Protein AF-A0A1B9I4M5-F1 (afdb_monomer_lite)

Structure (mmCIF, N/CA/C/O backbone):
data_AF-A0A1B9I4M5-F1
#
_entry.id   AF-A0A1B9I4M5-F1
#
loop_
_atom_site.group_PDB
_atom_site.id
_atom_site.type_symbol
_atom_site.label_atom_id
_atom_site.label_alt_id
_atom_site.label_comp_id
_atom_site.label_asym_id
_atom_site.label_entity_id
_atom_site.label_seq_id
_atom_site.pdbx_PDB_ins_code
_atom_site.Cartn_x
_atom_site.Cartn_y
_atom_site.Cartn_z
_atom_site.occupancy
_atom_site.B_iso_or_equiv
_atom_site.auth_seq_id
_atom_site.auth_comp_id
_atom_site.auth_asym_id
_atom_site.auth_atom_id
_atom_site.pdbx_PDB_model_num
ATOM 1 N N . MET A 1 1 ? -10.692 -37.377 62.612 1.00 42.25 1 MET A N 1
ATOM 2 C CA . MET A 1 1 ? -9.223 -37.523 62.686 1.00 42.25 1 MET A CA 1
ATOM 3 C C . MET A 1 1 ? -8.637 -36.477 61.747 1.00 42.25 1 MET A C 1
ATOM 5 O O . MET A 1 1 ? -8.794 -36.606 60.544 1.00 42.25 1 MET A O 1
ATOM 9 N N . PHE A 1 2 ? -8.145 -35.369 62.307 1.00 40.25 2 PHE A N 1
ATOM 10 C CA . PHE A 1 2 ? -7.732 -34.147 61.600 1.00 40.25 2 PHE A CA 1
ATOM 11 C C . PHE A 1 2 ? -6.203 -34.006 61.669 1.00 40.25 2 PHE A C 1
ATOM 13 O O . PHE A 1 2 ? -5.650 -34.072 62.765 1.00 40.25 2 PHE A O 1
ATOM 20 N N . VAL A 1 3 ? -5.529 -33.782 60.536 1.00 44.91 3 VAL A N 1
ATOM 21 C CA . VAL A 1 3 ? -4.094 -33.428 60.461 1.00 44.91 3 VAL A CA 1
ATOM 22 C C . VAL A 1 3 ? -3.944 -32.377 59.350 1.00 44.91 3 VAL A C 1
ATOM 24 O O . VAL A 1 3 ? -4.157 -32.687 58.187 1.00 44.91 3 VAL A O 1
ATOM 27 N N . LYS A 1 4 ? -3.987 -31.090 59.720 1.00 45.16 4 LYS A N 1
ATOM 28 C CA . LYS A 1 4 ? -2.875 -30.127 59.920 1.00 45.16 4 LYS A CA 1
ATOM 29 C C . LYS A 1 4 ? -2.443 -29.414 58.630 1.00 45.16 4 LYS A C 1
ATOM 31 O O . LYS A 1 4 ? -1.647 -29.916 57.849 1.00 45.16 4 LYS A O 1
ATOM 36 N N . VAL A 1 5 ? -2.975 -28.200 58.490 1.00 52.25 5 VAL A N 1
ATOM 37 C CA . VAL A 1 5 ? -2.571 -27.150 57.547 1.00 52.25 5 VAL A CA 1
ATOM 38 C C . VAL A 1 5 ? -1.216 -26.589 57.986 1.00 52.25 5 VAL A C 1
ATOM 40 O O . VAL A 1 5 ? -1.053 -26.216 59.147 1.00 52.25 5 VAL A O 1
ATOM 43 N N . PHE A 1 6 ? -0.255 -26.533 57.065 1.00 50.53 6 PHE A N 1
ATOM 44 C CA . PHE A 1 6 ? 1.024 -25.853 57.260 1.00 50.53 6 PHE A CA 1
ATOM 45 C C . PHE A 1 6 ? 0.877 -24.386 56.837 1.00 50.53 6 PHE A C 1
ATOM 47 O O . PHE A 1 6 ? 0.655 -24.091 55.666 1.00 50.53 6 PHE A O 1
ATOM 54 N N . VAL A 1 7 ? 0.979 -23.477 57.806 1.00 52.53 7 VAL A N 1
ATOM 55 C CA . VAL A 1 7 ? 1.077 -22.027 57.599 1.00 52.53 7 VAL A CA 1
ATOM 56 C C . VAL A 1 7 ? 2.531 -21.644 57.851 1.00 52.53 7 VAL A C 1
ATOM 58 O O . VAL A 1 7 ? 3.016 -21.794 58.971 1.00 52.53 7 VAL A O 1
ATOM 61 N N . CYS A 1 8 ? 3.234 -21.159 56.829 1.00 45.91 8 CYS A N 1
ATOM 62 C CA . CYS A 1 8 ? 4.564 -20.575 56.996 1.00 45.91 8 CYS A CA 1
ATOM 63 C C . CYS A 1 8 ? 4.446 -19.048 57.061 1.00 45.91 8 CYS A C 1
ATOM 65 O O . CYS A 1 8 ? 4.175 -18.396 56.056 1.00 45.91 8 CYS A O 1
ATOM 67 N N . LEU A 1 9 ? 4.658 -18.498 58.262 1.00 48.78 9 LEU A N 1
ATOM 68 C CA . LEU A 1 9 ? 4.947 -17.083 58.487 1.00 48.78 9 LEU A CA 1
ATOM 69 C C . LEU A 1 9 ? 6.356 -16.770 57.967 1.00 48.78 9 LEU A C 1
ATOM 71 O O . LEU A 1 9 ? 7.326 -17.355 58.446 1.00 48.78 9 LEU A O 1
ATOM 75 N N . LEU A 1 10 ? 6.478 -15.815 57.048 1.00 55.84 10 LEU A N 1
ATOM 76 C CA . LEU A 1 10 ? 7.762 -15.206 56.703 1.00 55.84 10 LEU A CA 1
ATOM 77 C C . LEU A 1 10 ? 7.913 -13.902 57.488 1.00 55.84 10 LEU A C 1
ATOM 79 O O . LEU A 1 10 ? 7.154 -12.952 57.308 1.00 55.84 10 LEU A O 1
ATOM 83 N N . ALA A 1 11 ? 8.877 -13.909 58.406 1.00 55.59 11 ALA A N 1
ATOM 84 C CA . ALA A 1 11 ? 9.257 -12.774 59.228 1.00 55.59 11 ALA A CA 1
ATOM 85 C C . ALA A 1 11 ? 10.054 -11.752 58.403 1.00 55.59 11 ALA A C 1
ATOM 87 O O . ALA A 1 11 ? 11.003 -12.098 57.702 1.00 55.59 11 ALA A O 1
ATOM 88 N N . THR A 1 12 ? 9.675 -10.483 58.521 1.00 56.19 12 THR A N 1
ATOM 89 C CA . THR A 1 12 ? 10.400 -9.324 57.994 1.00 56.19 12 THR A CA 1
ATOM 90 C C . THR A 1 12 ? 11.655 -9.056 58.821 1.00 56.19 12 THR A C 1
ATOM 92 O O . THR A 1 12 ? 11.554 -8.852 60.032 1.00 56.19 12 THR A O 1
ATOM 95 N N . LEU A 1 13 ? 12.818 -8.969 58.176 1.00 51.97 13 LEU A N 1
ATOM 96 C CA . LEU A 1 13 ? 14.037 -8.415 58.765 1.00 51.97 13 LEU A CA 1
ATOM 97 C C . LEU A 1 13 ? 14.539 -7.279 57.873 1.00 51.97 13 LEU A C 1
ATOM 99 O O . LEU A 1 13 ? 15.043 -7.503 56.777 1.00 51.97 13 LEU A O 1
ATOM 103 N N . SER A 1 14 ? 14.363 -6.054 58.360 1.00 48.09 14 SER A N 1
ATOM 104 C CA . SER A 1 14 ? 14.961 -4.848 57.797 1.00 48.09 14 SER A CA 1
ATOM 105 C C . SER A 1 14 ? 16.393 -4.713 58.304 1.00 48.09 14 SER A C 1
ATOM 107 O O . SER A 1 14 ? 16.615 -4.716 59.514 1.00 48.09 14 SER A O 1
ATOM 109 N N . THR A 1 15 ? 17.353 -4.498 57.408 1.00 55.16 15 THR A N 1
ATOM 110 C CA . THR A 1 15 ? 18.672 -3.964 57.772 1.00 55.16 15 THR A CA 1
ATOM 111 C C . THR A 1 15 ? 19.041 -2.823 56.836 1.00 55.16 15 THR A C 1
ATOM 113 O O . THR A 1 15 ? 19.245 -3.020 55.641 1.00 55.16 15 THR A O 1
ATOM 116 N N . THR A 1 16 ? 19.120 -1.621 57.399 1.00 51.12 16 THR A N 1
ATOM 117 C CA . THR A 1 16 ? 19.735 -0.425 56.815 1.00 51.12 16 THR A CA 1
ATOM 118 C C . THR A 1 16 ? 21.248 -0.443 57.037 1.00 51.12 16 THR A C 1
ATOM 120 O O . THR A 1 16 ? 21.681 -0.640 58.170 1.00 51.12 16 THR A O 1
ATOM 123 N N . SER A 1 17 ? 22.041 -0.152 56.005 1.00 51.44 17 SER A N 1
ATOM 124 C CA . SER A 1 17 ? 23.409 0.397 56.105 1.00 51.44 17 SER A CA 1
ATOM 125 C C . SER A 1 17 ? 23.822 0.856 54.702 1.00 51.44 17 SER A C 1
ATOM 127 O O . SER A 1 17 ? 23.917 0.032 53.803 1.00 51.44 17 SER A O 1
ATOM 129 N N . LEU A 1 18 ? 23.728 2.147 54.383 1.00 39.97 18 LEU A N 1
ATOM 130 C CA . LEU A 1 18 ? 24.743 3.208 54.506 1.00 39.97 18 LEU A CA 1
ATOM 131 C C . LEU A 1 18 ? 25.973 3.034 53.592 1.00 39.97 18 LEU A C 1
ATOM 133 O O . LEU A 1 18 ? 26.665 2.023 53.610 1.00 39.97 18 LEU A O 1
ATOM 137 N N . ALA A 1 19 ? 26.175 4.079 52.791 1.00 47.34 19 ALA A N 1
ATOM 138 C CA . ALA A 1 19 ? 27.040 4.216 51.630 1.00 47.34 19 ALA A CA 1
ATOM 139 C C . ALA A 1 19 ? 28.548 4.118 51.901 1.00 47.34 19 ALA A C 1
ATOM 141 O O . ALA A 1 19 ? 29.023 4.497 52.968 1.00 47.34 19 ALA A O 1
ATOM 142 N N . THR A 1 20 ? 29.313 3.779 50.860 1.00 45.44 20 THR A N 1
ATOM 143 C CA . THR A 1 20 ? 30.571 4.466 50.516 1.00 45.44 20 THR A CA 1
ATOM 144 C C . THR A 1 20 ? 30.789 4.376 49.004 1.00 45.44 20 THR A C 1
ATOM 146 O O . THR A 1 20 ? 30.472 3.378 48.365 1.00 45.44 20 THR A O 1
ATOM 149 N N . SER A 1 21 ? 31.250 5.491 48.455 1.00 42.84 21 SER A N 1
ATOM 150 C CA . SER A 1 21 ? 31.396 5.848 47.049 1.00 42.84 21 SER A CA 1
ATOM 151 C C . SER A 1 21 ? 32.780 5.530 46.466 1.00 42.84 21 SER A C 1
ATOM 153 O O . SER A 1 21 ? 33.747 5.446 47.219 1.00 42.84 21 SER A O 1
ATOM 155 N N . ILE A 1 22 ? 32.838 5.597 45.126 1.00 42.03 22 ILE A N 1
ATOM 156 C CA . ILE A 1 22 ? 33.959 5.970 44.228 1.00 42.03 22 ILE A CA 1
ATOM 157 C C . ILE A 1 22 ? 34.460 4.834 43.317 1.00 42.03 22 ILE A C 1
ATOM 159 O O . ILE A 1 22 ? 35.250 3.983 43.705 1.00 42.03 22 ILE A O 1
ATOM 163 N N . ASP A 1 23 ? 33.931 4.889 42.090 1.00 38.12 23 ASP A N 1
ATOM 164 C CA . ASP A 1 23 ? 34.637 5.133 40.820 1.00 38.12 23 ASP A CA 1
ATOM 165 C C . ASP A 1 23 ? 35.851 4.257 40.463 1.00 38.12 23 ASP A C 1
ATOM 167 O O . ASP A 1 23 ? 36.913 4.334 41.079 1.00 38.12 23 ASP A O 1
ATOM 171 N N . THR A 1 24 ? 35.744 3.509 39.362 1.00 40.91 24 THR A N 1
ATOM 172 C CA . THR A 1 24 ? 36.340 3.811 38.036 1.00 40.91 24 THR A CA 1
ATOM 173 C C . THR A 1 24 ? 36.530 2.493 37.263 1.00 40.91 24 THR A C 1
ATOM 175 O O . THR A 1 24 ? 36.881 1.472 37.848 1.00 40.91 24 THR A O 1
ATOM 178 N N . SER A 1 25 ? 36.398 2.559 35.932 1.00 36.53 25 SER A N 1
ATOM 179 C CA . SER A 1 25 ? 36.772 1.587 34.878 1.00 36.53 25 SER A CA 1
ATOM 180 C C . SER A 1 25 ? 35.772 0.481 34.474 1.00 36.53 25 SER A C 1
ATOM 182 O O . SER A 1 25 ? 35.776 -0.632 34.985 1.00 36.53 25 SER A O 1
ATOM 184 N N . THR A 1 26 ? 34.971 0.803 33.450 1.00 46.47 26 THR A N 1
ATOM 185 C CA . THR A 1 26 ? 34.409 -0.089 32.406 1.00 46.47 26 THR A CA 1
ATOM 186 C C . THR A 1 26 ? 35.527 -0.873 31.676 1.00 46.47 26 THR A C 1
ATOM 188 O O . THR A 1 2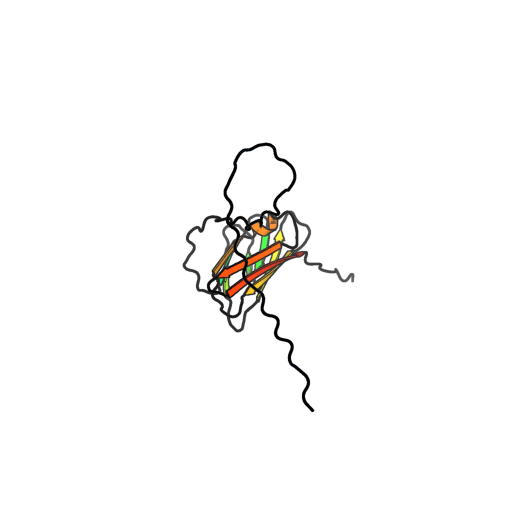6 ? 36.669 -0.405 31.729 1.00 46.47 26 THR A O 1
ATOM 191 N N . PRO A 1 27 ? 35.276 -1.996 30.948 1.00 45.53 27 PRO A N 1
ATOM 192 C CA . PRO A 1 27 ? 34.120 -2.232 30.062 1.00 45.53 27 PRO A CA 1
ATOM 193 C C . PRO A 1 27 ? 33.556 -3.679 30.065 1.00 45.53 27 PRO A C 1
ATOM 195 O O . PRO A 1 27 ? 33.979 -4.525 30.841 1.00 45.53 27 PRO A O 1
ATOM 198 N N . ASP A 1 28 ? 32.613 -3.935 29.155 1.00 36.34 28 ASP A N 1
ATOM 199 C CA . ASP A 1 28 ? 31.960 -5.215 28.823 1.00 36.34 28 ASP A CA 1
ATOM 200 C C . ASP A 1 28 ? 30.746 -5.621 29.659 1.00 36.34 28 ASP A C 1
ATOM 202 O O . ASP A 1 28 ? 30.687 -6.654 30.320 1.00 36.34 28 ASP A O 1
ATOM 206 N N . SER A 1 29 ? 29.679 -4.848 29.494 1.00 35.44 29 SER A N 1
ATOM 207 C CA . SER A 1 29 ? 28.366 -5.430 29.215 1.00 35.44 29 SER A CA 1
ATOM 208 C C . SER A 1 29 ? 27.628 -4.452 28.315 1.00 35.44 29 SER A C 1
ATOM 210 O O . SER A 1 29 ? 27.195 -3.393 28.760 1.00 35.44 29 SER A O 1
ATOM 212 N N . ILE A 1 30 ? 27.576 -4.765 27.018 1.00 41.84 30 ILE A N 1
ATOM 213 C CA . ILE A 1 30 ? 26.686 -4.071 26.092 1.00 41.84 30 ILE A CA 1
ATOM 214 C C . ILE A 1 30 ? 25.274 -4.432 26.536 1.00 41.84 30 ILE A C 1
ATOM 216 O O . ILE A 1 30 ? 24.809 -5.557 26.354 1.00 41.84 30 ILE A O 1
ATOM 220 N N . ASP A 1 31 ? 24.665 -3.456 27.195 1.00 36.00 31 ASP A N 1
ATOM 221 C CA . ASP A 1 31 ? 23.242 -3.337 27.440 1.00 36.00 31 ASP A CA 1
ATOM 222 C C . ASP A 1 31 ? 22.503 -3.682 26.146 1.00 36.00 31 ASP A C 1
ATOM 224 O O . ASP A 1 31 ? 22.790 -3.123 25.081 1.00 36.00 31 ASP A O 1
ATOM 228 N N . ILE A 1 32 ? 21.560 -4.618 26.225 1.00 42.75 32 ILE A N 1
ATOM 229 C CA . ILE A 1 32 ? 20.588 -4.838 25.159 1.00 42.75 32 ILE A CA 1
ATOM 230 C C . ILE A 1 32 ? 19.677 -3.617 25.221 1.00 42.75 32 ILE A C 1
ATOM 232 O O . ILE A 1 32 ? 18.627 -3.626 25.860 1.00 42.75 32 ILE A O 1
ATOM 236 N N . ALA A 1 33 ? 20.137 -2.531 24.606 1.00 40.16 33 ALA A N 1
ATOM 237 C CA . ALA A 1 33 ? 19.323 -1.375 24.336 1.00 40.16 33 ALA A CA 1
ATOM 238 C C . ALA A 1 33 ? 18.130 -1.884 23.532 1.00 40.16 33 ALA A C 1
ATOM 240 O O . ALA A 1 33 ? 18.273 -2.331 22.390 1.00 40.16 33 ALA A O 1
ATOM 241 N N . HIS A 1 34 ? 16.958 -1.841 24.165 1.00 39.78 34 HIS A N 1
ATOM 242 C CA . HIS A 1 34 ? 15.694 -1.729 23.468 1.00 39.78 34 HIS A CA 1
ATOM 243 C C . HIS A 1 34 ? 15.905 -0.695 22.369 1.00 39.78 34 HIS A C 1
ATOM 245 O O . HIS A 1 34 ? 16.018 0.500 22.636 1.00 39.78 34 HIS A O 1
ATOM 251 N N . THR A 1 35 ? 16.066 -1.180 21.141 1.00 35.56 35 THR A N 1
ATOM 252 C CA . THR A 1 35 ? 16.055 -0.334 19.961 1.00 35.56 35 THR A CA 1
ATOM 253 C C . THR A 1 35 ? 14.604 0.089 19.840 1.00 35.56 35 THR A C 1
ATOM 255 O O . THR A 1 35 ? 13.801 -0.582 19.195 1.00 35.56 35 THR A O 1
ATOM 258 N N . GLU A 1 36 ? 14.239 1.134 20.588 1.00 38.41 36 GLU A N 1
ATOM 259 C CA . GLU A 1 36 ? 13.102 1.966 20.248 1.00 38.41 36 GLU A CA 1
ATOM 260 C C . GLU A 1 36 ? 13.291 2.290 18.776 1.00 38.41 36 GLU A C 1
ATOM 262 O O . GLU A 1 36 ? 14.291 2.886 18.372 1.00 38.41 36 GLU A O 1
ATOM 267 N N . VAL A 1 37 ? 12.391 1.729 17.976 1.00 44.44 37 VAL A N 1
ATOM 268 C CA . VAL A 1 37 ? 12.305 1.960 16.548 1.00 44.44 37 VAL A CA 1
ATOM 269 C C . VAL A 1 37 ? 12.284 3.465 16.392 1.00 44.44 37 VAL A C 1
ATOM 271 O O . VAL A 1 37 ? 11.317 4.113 16.790 1.00 44.44 37 VAL A O 1
ATOM 274 N N . ASP A 1 38 ? 13.404 3.979 15.891 1.00 32.44 38 ASP A N 1
ATOM 275 C CA . ASP A 1 38 ? 13.635 5.371 15.563 1.00 32.44 38 ASP A CA 1
ATOM 276 C C . ASP A 1 38 ? 12.400 5.821 14.787 1.00 32.44 38 ASP A C 1
ATOM 278 O O . ASP A 1 38 ? 12.132 5.371 13.667 1.00 32.44 38 ASP A O 1
ATOM 282 N N . SER A 1 39 ? 11.533 6.560 15.478 1.00 39.38 39 SER A N 1
ATOM 283 C CA . SER A 1 39 ? 10.249 6.991 14.958 1.00 39.38 39 SER A CA 1
ATOM 284 C C . SER A 1 39 ? 10.574 8.104 13.989 1.00 39.38 39 SER A C 1
ATOM 286 O O . SER A 1 39 ? 10.601 9.286 14.321 1.00 39.38 39 SER A O 1
ATOM 288 N N . VAL A 1 40 ? 10.916 7.682 12.776 1.00 39.94 40 VAL A N 1
ATOM 289 C CA . VAL A 1 40 ? 11.224 8.553 11.666 1.00 39.94 40 VAL A CA 1
ATOM 290 C C . VAL A 1 40 ? 9.982 9.400 11.403 1.00 39.94 40 VAL A C 1
ATOM 292 O O . VAL A 1 40 ? 9.069 9.013 10.674 1.00 39.94 40 VAL A O 1
ATOM 295 N N . GLN A 1 41 ? 9.948 10.576 12.029 1.00 45.38 41 GLN A N 1
ATOM 296 C CA . GLN A 1 41 ? 9.080 11.690 11.690 1.00 45.38 41 GLN A CA 1
ATOM 297 C C . GLN A 1 41 ? 9.501 12.204 10.307 1.00 45.38 41 GLN A C 1
ATOM 299 O O . GLN A 1 41 ? 10.101 13.268 10.153 1.00 45.38 41 GLN A O 1
ATOM 304 N N . HIS A 1 42 ? 9.209 11.431 9.263 1.00 39.75 42 HIS A N 1
ATOM 305 C CA . HIS A 1 42 ? 9.297 11.918 7.899 1.00 39.75 42 HIS A CA 1
ATOM 306 C C . HIS A 1 42 ? 8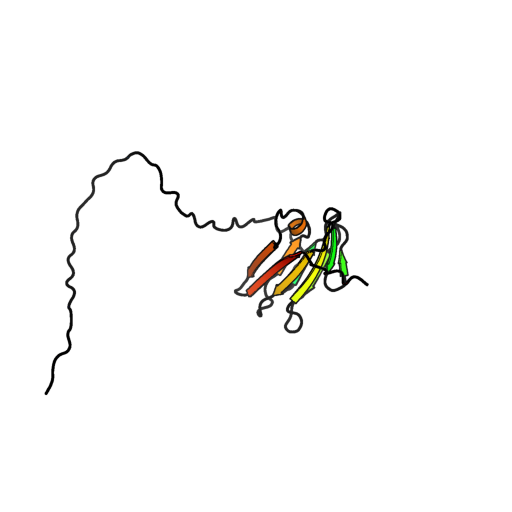.088 12.802 7.618 1.00 39.75 42 HIS A C 1
ATOM 308 O O . HIS A 1 42 ? 6.995 12.329 7.334 1.00 39.75 42 HIS A O 1
ATOM 314 N N . SER A 1 43 ? 8.335 14.108 7.740 1.00 41.59 43 SER A N 1
ATOM 315 C CA . SER A 1 43 ? 7.627 15.227 7.116 1.00 41.59 43 SER A CA 1
ATOM 316 C C . SER A 1 43 ? 6.224 14.903 6.591 1.00 41.59 43 SER A C 1
ATOM 318 O O . SER A 1 43 ? 6.037 14.581 5.413 1.00 41.59 43 SER A O 1
ATOM 320 N N . VAL A 1 44 ? 5.235 15.088 7.460 1.00 41.66 44 VAL A N 1
ATOM 321 C CA . VAL A 1 44 ? 3.842 15.273 7.062 1.00 41.66 44 VAL A CA 1
ATOM 322 C C . VAL A 1 44 ? 3.782 16.587 6.279 1.00 41.66 44 VAL A C 1
ATOM 324 O O . VAL A 1 44 ? 3.634 17.672 6.840 1.00 41.66 44 VAL A O 1
ATOM 327 N N . ARG A 1 45 ? 3.981 16.521 4.956 1.00 45.19 45 ARG A N 1
ATOM 328 C CA . ARG A 1 45 ? 3.402 17.534 4.072 1.00 45.19 45 ARG A CA 1
ATOM 329 C C . ARG A 1 45 ? 1.904 17.392 4.284 1.00 45.19 45 ARG A C 1
ATOM 331 O O . ARG A 1 4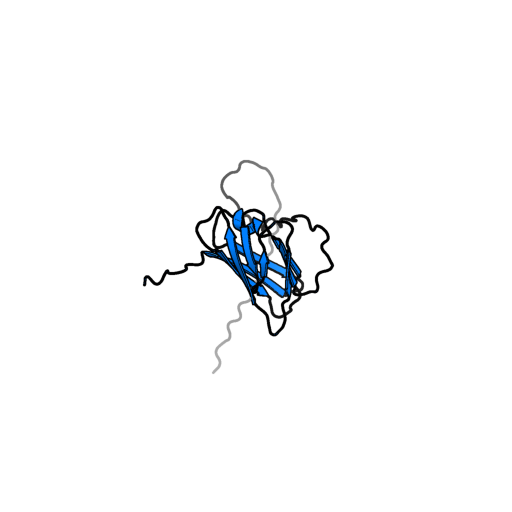5 ? 1.393 16.295 4.129 1.00 45.19 45 ARG A O 1
ATOM 338 N N . ALA A 1 46 ? 1.261 18.463 4.733 1.00 39.19 46 ALA A N 1
ATOM 339 C CA . ALA A 1 46 ? -0.174 18.519 4.952 1.00 39.19 46 ALA A CA 1
ATOM 340 C C . ALA A 1 46 ? -0.898 18.147 3.649 1.00 39.19 46 ALA A C 1
ATOM 342 O O . ALA A 1 46 ? -1.073 18.977 2.755 1.00 39.19 46 ALA A O 1
ATOM 343 N N . ASP A 1 47 ? -1.212 16.865 3.526 1.00 50.25 47 ASP A N 1
ATOM 344 C CA . ASP A 1 47 ? -2.046 16.308 2.485 1.00 50.25 47 ASP A CA 1
ATOM 345 C C . ASP A 1 47 ? -3.500 16.679 2.794 1.00 50.25 47 ASP A C 1
ATOM 347 O O . ASP A 1 47 ? -3.845 17.060 3.915 1.00 50.25 47 ASP A O 1
ATOM 351 N N . GLN A 1 48 ? -4.347 16.634 1.771 1.00 55.34 48 GLN A N 1
ATOM 352 C CA . GLN A 1 48 ? -5.794 16.768 1.925 1.00 55.34 48 GLN A CA 1
ATOM 353 C C . GLN A 1 48 ? -6.265 15.927 3.113 1.00 55.34 48 GLN A C 1
ATOM 355 O O . GLN A 1 48 ? -5.760 14.825 3.296 1.00 55.34 48 GLN A O 1
ATOM 360 N N . GLU A 1 49 ? -7.197 16.448 3.910 1.00 71.94 49 GLU A N 1
ATOM 361 C CA . GLU A 1 49 ? -7.767 15.732 5.053 1.00 71.94 49 GLU A CA 1
ATOM 362 C C . GLU A 1 49 ? -8.307 14.380 4.557 1.00 71.94 49 GLU A C 1
ATOM 364 O O . GLU A 1 49 ? -9.333 14.308 3.880 1.00 71.94 49 GLU A O 1
ATOM 369 N N . LEU A 1 50 ? -7.520 13.323 4.758 1.00 83.31 50 LEU A N 1
ATOM 370 C CA . LEU A 1 50 ? -7.863 11.975 4.341 1.00 83.31 50 LEU A CA 1
ATOM 371 C C . LEU A 1 50 ? -8.887 11.447 5.338 1.00 83.31 50 LEU A C 1
ATOM 373 O O . LEU A 1 50 ? -8.678 11.527 6.549 1.00 83.31 50 LEU A O 1
ATOM 377 N N . ASP A 1 51 ? -9.973 10.881 4.818 1.00 89.50 51 ASP A N 1
ATOM 378 C CA . ASP A 1 51 ? -10.958 10.208 5.659 1.00 89.50 51 ASP A CA 1
ATOM 379 C C . ASP A 1 51 ? -10.270 9.078 6.452 1.00 89.50 51 ASP A C 1
ATOM 381 O O . ASP A 1 51 ? -9.448 8.361 5.865 1.00 89.50 51 ASP A O 1
ATOM 385 N N . PRO A 1 52 ? -10.623 8.862 7.733 1.00 91.69 52 PRO A N 1
ATOM 386 C CA . PRO A 1 52 ? -10.163 7.705 8.497 1.00 91.69 52 PRO A CA 1
ATOM 387 C C . PRO A 1 52 ? -10.323 6.396 7.717 1.00 91.69 52 PRO A C 1
ATOM 389 O O . PRO A 1 52 ? -11.290 6.218 6.968 1.00 91.69 52 PRO A O 1
ATOM 392 N N . GLY A 1 53 ? -9.354 5.492 7.866 1.00 93.94 53 GLY A N 1
ATOM 393 C CA . GLY A 1 53 ? -9.351 4.221 7.142 1.00 93.94 53 GLY A CA 1
ATOM 394 C C . GLY A 1 53 ? -8.914 4.368 5.686 1.00 93.94 53 GLY A C 1
ATOM 395 O O . GLY A 1 53 ? -9.327 3.581 4.833 1.00 93.94 53 GLY A O 1
ATOM 396 N N . SER A 1 54 ? -8.093 5.374 5.379 1.00 94.75 54 SER A N 1
ATOM 397 C CA . SER A 1 54 ? -7.579 5.617 4.031 1.00 94.75 54 SER A CA 1
ATOM 398 C C . SER A 1 54 ? -6.058 5.544 3.980 1.00 94.75 54 SER A C 1
ATOM 400 O O . SER A 1 54 ? -5.357 6.088 4.831 1.00 94.75 54 SER A O 1
ATOM 402 N N . VAL A 1 55 ? -5.541 4.936 2.913 1.00 95.62 55 VAL A N 1
ATOM 403 C CA . VAL A 1 55 ? -4.114 4.975 2.581 1.00 95.62 55 VAL A CA 1
ATOM 404 C C . VAL A 1 55 ? -3.925 5.715 1.266 1.00 95.62 55 VAL A C 1
ATOM 406 O O . VAL A 1 55 ? -4.426 5.284 0.225 1.00 95.62 55 VAL A O 1
ATOM 409 N N . GLN A 1 56 ? -3.196 6.828 1.298 1.00 96.00 56 GLN A N 1
ATOM 410 C CA . GLN A 1 56 ? -2.798 7.555 0.100 1.00 96.00 56 GLN A CA 1
ATOM 411 C C . GLN A 1 56 ? -1.433 7.068 -0.377 1.00 96.00 56 GLN A C 1
ATOM 413 O O . GLN A 1 56 ? -0.423 7.200 0.306 1.00 96.00 56 GLN A O 1
ATOM 418 N N . ILE A 1 57 ? -1.407 6.505 -1.579 1.00 96.25 57 ILE A N 1
ATOM 419 C CA . ILE A 1 57 ? -0.212 5.946 -2.199 1.00 96.25 57 ILE A CA 1
ATOM 420 C C . ILE A 1 57 ? 0.338 6.957 -3.197 1.00 96.25 57 ILE A C 1
ATOM 422 O O . ILE A 1 57 ? -0.368 7.378 -4.118 1.00 96.25 57 ILE A O 1
ATOM 426 N N . TYR A 1 58 ? 1.606 7.319 -3.030 1.00 95.88 58 TYR A N 1
ATOM 427 C CA . TYR A 1 58 ? 2.333 8.223 -3.916 1.00 95.88 58 TYR A CA 1
ATOM 428 C C . TYR A 1 58 ? 3.160 7.425 -4.912 1.00 95.88 58 TYR A C 1
ATOM 430 O O . TYR A 1 58 ? 3.958 6.568 -4.521 1.00 95.88 58 TYR A O 1
ATOM 438 N N . GLY A 1 59 ? 2.990 7.742 -6.195 1.00 95.50 59 GLY A N 1
ATOM 439 C CA . GLY A 1 59 ? 3.818 7.200 -7.259 1.00 95.50 59 GLY A CA 1
ATOM 440 C C . GLY A 1 59 ? 5.296 7.573 -7.101 1.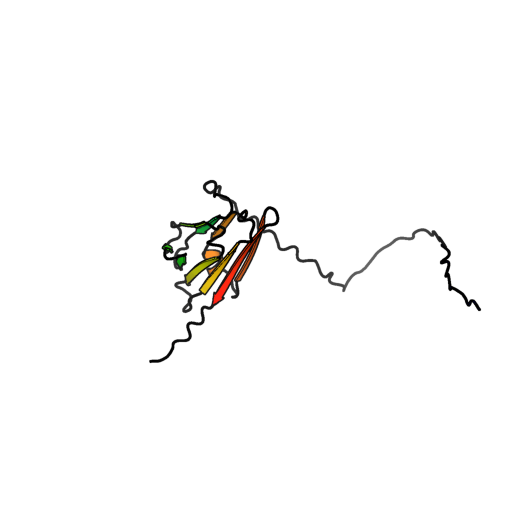00 95.50 59 GLY A C 1
ATOM 441 O O . GLY A 1 59 ? 5.668 8.440 -6.308 1.00 95.50 59 GLY A O 1
ATOM 442 N N . ALA A 1 60 ? 6.149 6.917 -7.881 1.00 93.81 60 ALA A N 1
ATOM 443 C CA . ALA A 1 60 ? 7.580 7.190 -7.932 1.00 93.81 60 ALA A CA 1
ATOM 444 C C . ALA A 1 60 ? 8.074 7.092 -9.377 1.00 93.81 60 ALA A C 1
ATOM 446 O O . ALA A 1 60 ? 7.612 6.246 -10.143 1.00 93.81 60 ALA A O 1
ATOM 447 N N . ASP A 1 61 ? 9.016 7.952 -9.756 1.00 92.38 61 ASP A N 1
ATOM 448 C CA . ASP A 1 61 ? 9.595 7.903 -11.097 1.00 92.38 61 ASP A CA 1
ATOM 449 C C . ASP A 1 61 ? 10.463 6.650 -11.261 1.00 92.38 61 ASP A C 1
ATOM 451 O O . ASP A 1 61 ? 11.210 6.261 -10.364 1.00 92.38 61 ASP A O 1
ATOM 455 N N . GLY A 1 62 ? 10.359 5.993 -12.419 1.00 90.50 62 GLY A N 1
ATOM 456 C CA . GLY A 1 62 ? 11.036 4.714 -12.654 1.00 90.50 62 GLY A CA 1
ATOM 457 C C . GLY A 1 62 ? 10.398 3.527 -11.923 1.00 90.50 62 GLY A C 1
ATOM 458 O O . GLY A 1 62 ? 11.023 2.470 -11.822 1.00 90.50 62 GLY A O 1
ATOM 459 N N . VAL A 1 63 ? 9.162 3.675 -11.441 1.00 91.75 63 VAL A N 1
ATOM 460 C CA . VAL A 1 63 ? 8.358 2.606 -10.841 1.00 91.75 63 VAL A CA 1
ATOM 461 C C . VAL A 1 63 ? 6.986 2.597 -11.498 1.00 91.75 63 VAL A C 1
ATOM 463 O O . VAL A 1 63 ? 6.332 3.629 -11.600 1.00 91.75 63 VAL A O 1
ATOM 466 N N . THR A 1 64 ? 6.536 1.426 -11.942 1.00 93.88 64 THR A N 1
ATOM 467 C CA . THR A 1 64 ? 5.130 1.220 -12.311 1.00 93.88 64 THR A CA 1
ATOM 468 C C . THR A 1 64 ? 4.461 0.426 -11.205 1.00 93.88 64 THR A C 1
ATOM 470 O O . THR A 1 64 ? 4.953 -0.639 -10.851 1.00 93.88 64 THR A O 1
ATOM 473 N N . ALA A 1 65 ? 3.349 0.912 -10.666 1.00 94.56 65 ALA A N 1
ATOM 474 C CA . ALA A 1 65 ? 2.548 0.175 -9.701 1.00 94.56 65 ALA A CA 1
ATOM 475 C C . ALA A 1 65 ? 1.093 0.059 -10.149 1.00 94.56 65 ALA A C 1
ATOM 477 O O . ALA A 1 65 ? 0.526 1.010 -10.681 1.00 94.56 65 ALA A O 1
ATOM 478 N N . ASN A 1 66 ? 0.483 -1.098 -9.914 1.00 96.25 66 ASN A N 1
ATOM 479 C CA . ASN A 1 66 ? -0.952 -1.307 -10.052 1.00 96.25 66 ASN A CA 1
ATOM 480 C C . ASN A 1 66 ? -1.571 -1.407 -8.655 1.00 96.25 66 ASN A C 1
ATOM 482 O O . ASN A 1 66 ? -1.243 -2.329 -7.918 1.00 96.25 66 ASN A O 1
ATOM 486 N N . VAL A 1 67 ? -2.428 -0.452 -8.304 1.00 95.75 67 VAL A N 1
ATOM 487 C CA . VAL A 1 67 ? -3.125 -0.337 -7.019 1.00 95.75 67 VAL A CA 1
ATOM 488 C C . VAL A 1 67 ? -4.616 -0.549 -7.267 1.00 95.75 67 VAL A C 1
ATOM 490 O O . VAL A 1 67 ? -5.262 0.324 -7.852 1.00 95.75 67 VAL A O 1
ATOM 493 N N . ASP A 1 68 ? -5.167 -1.687 -6.846 1.00 90.50 68 ASP A N 1
ATOM 494 C CA . ASP A 1 68 ? -6.583 -2.049 -7.045 1.00 90.50 68 ASP A CA 1
ATOM 495 C C . ASP A 1 68 ? -7.095 -1.779 -8.481 1.00 90.50 68 ASP A C 1
ATOM 497 O O . ASP A 1 68 ? -8.181 -1.236 -8.703 1.00 90.50 68 ASP A O 1
ATOM 501 N N . GLY A 1 69 ? -6.278 -2.105 -9.488 1.00 90.25 69 GLY A N 1
ATOM 502 C CA . GLY A 1 69 ? -6.593 -1.903 -10.906 1.00 90.25 69 GLY A CA 1
ATOM 503 C C . GLY A 1 69 ? -6.216 -0.529 -11.473 1.00 90.25 69 GLY A C 1
ATOM 504 O O . GLY A 1 69 ? -6.331 -0.329 -12.682 1.00 90.25 69 GLY A O 1
ATOM 505 N N . TYR A 1 70 ? -5.741 0.410 -10.653 1.00 95.12 70 TYR A N 1
ATOM 506 C CA . TYR A 1 70 ? -5.276 1.729 -11.089 1.00 95.12 70 TYR A CA 1
ATOM 507 C C . TYR A 1 70 ? -3.752 1.779 -11.231 1.00 95.12 70 TYR A C 1
ATOM 509 O O . TYR A 1 70 ? -3.023 1.394 -10.321 1.00 95.12 70 TYR A O 1
ATOM 517 N N . THR A 1 71 ? -3.248 2.294 -12.352 1.00 96.44 71 THR A N 1
ATOM 518 C CA . THR A 1 71 ? -1.803 2.379 -12.603 1.00 96.44 71 THR A CA 1
ATOM 519 C C . THR A 1 71 ? -1.212 3.715 -12.148 1.00 96.44 71 THR A C 1
ATOM 521 O O . THR A 1 71 ? -1.645 4.773 -12.594 1.00 96.44 71 THR A O 1
ATOM 524 N N . LEU A 1 72 ? -0.172 3.652 -11.314 1.00 95.62 72 LEU A N 1
ATOM 525 C CA . LEU A 1 72 ? 0.737 4.747 -10.971 1.00 95.62 72 LEU A CA 1
ATOM 526 C C . LEU A 1 72 ? 2.062 4.541 -11.715 1.00 95.62 72 LEU A C 1
ATOM 528 O O . LEU A 1 72 ? 2.680 3.490 -11.566 1.00 95.62 72 LEU A O 1
ATOM 532 N N . ASN A 1 73 ? 2.510 5.514 -12.509 1.00 94.06 73 ASN A N 1
ATOM 533 C CA . ASN A 1 73 ? 3.765 5.407 -13.273 1.00 94.06 73 ASN A CA 1
ATOM 534 C C . ASN A 1 73 ? 4.626 6.686 -13.264 1.00 94.06 73 ASN A C 1
ATOM 536 O O . ASN A 1 73 ? 5.583 6.787 -14.032 1.00 94.06 73 ASN A O 1
ATOM 540 N N . SER A 1 74 ? 4.298 7.651 -12.402 1.00 93.50 74 SER A N 1
ATOM 541 C CA . SER A 1 74 ? 5.098 8.855 -12.164 1.00 93.50 74 SER A CA 1
ATOM 542 C C . SER A 1 74 ? 4.965 9.334 -10.719 1.00 93.50 74 SER A C 1
ATOM 544 O O . SER A 1 74 ? 3.977 9.040 -10.041 1.00 93.50 74 SER A O 1
ATOM 546 N N . SER A 1 75 ? 5.935 10.124 -10.257 1.00 93.06 75 SER A N 1
ATOM 547 C CA . SER A 1 75 ? 5.940 10.731 -8.916 1.00 93.06 75 SER A CA 1
ATOM 548 C C . SER A 1 75 ? 4.826 11.757 -8.671 1.00 93.06 75 SER A C 1
ATOM 550 O O . SER A 1 75 ? 4.503 12.071 -7.527 1.00 93.06 75 SER A O 1
ATOM 552 N N . SER A 1 76 ? 4.211 12.275 -9.737 1.00 93.31 76 SER A N 1
ATOM 553 C CA . SER A 1 76 ? 3.100 13.230 -9.669 1.00 93.31 76 SER A CA 1
ATOM 554 C C . SER A 1 76 ? 1.730 12.580 -9.462 1.00 93.31 76 SER A C 1
ATOM 556 O O . SER A 1 76 ? 0.757 13.286 -9.196 1.00 93.31 76 SER A O 1
ATOM 558 N N . MET A 1 77 ? 1.628 11.258 -9.605 1.00 95.25 77 MET A N 1
ATOM 559 C CA . MET A 1 77 ? 0.370 10.536 -9.456 1.00 95.25 77 MET A CA 1
ATOM 560 C C . MET A 1 77 ? 0.181 10.040 -8.028 1.00 95.25 77 MET A C 1
ATOM 562 O O . MET A 1 77 ? 1.124 9.613 -7.362 1.00 95.25 77 MET A O 1
ATOM 566 N N . THR A 1 78 ? -1.072 10.031 -7.584 1.00 95.31 78 THR A N 1
ATOM 567 C CA . THR A 1 78 ? -1.466 9.437 -6.308 1.00 95.31 78 THR A CA 1
ATOM 568 C C . THR A 1 78 ? -2.715 8.583 -6.475 1.00 95.31 78 THR A C 1
ATOM 570 O O . THR A 1 78 ? -3.491 8.753 -7.422 1.00 95.31 78 THR A O 1
ATOM 573 N N . LYS A 1 79 ? -2.907 7.637 -5.558 1.00 95.56 79 LYS A N 1
ATOM 574 C CA . LYS A 1 79 ? -4.120 6.825 -5.457 1.00 95.56 79 LYS A CA 1
ATOM 575 C C . LYS A 1 79 ? -4.482 6.650 -3.993 1.00 95.56 79 LYS A C 1
ATOM 577 O O . LYS A 1 79 ? -3.644 6.241 -3.203 1.00 95.56 79 LYS A O 1
ATOM 582 N N . VAL A 1 80 ? -5.734 6.926 -3.647 1.00 95.00 80 VAL A N 1
ATOM 583 C CA . VAL A 1 80 ? -6.273 6.621 -2.318 1.00 95.00 80 VAL A CA 1
ATOM 584 C C . VAL A 1 80 ? -6.957 5.258 -2.357 1.00 95.00 80 VAL A C 1
ATOM 586 O O . VAL A 1 80 ? -7.816 5.020 -3.216 1.00 95.00 80 VAL A O 1
ATOM 589 N N . VAL A 1 81 ? -6.576 4.385 -1.429 1.00 95.19 81 VAL A N 1
ATOM 590 C CA . VAL A 1 81 ? -7.288 3.150 -1.093 1.00 95.19 81 VAL A CA 1
ATOM 591 C C . VAL A 1 81 ? -8.102 3.424 0.161 1.00 95.19 81 VAL A C 1
ATOM 593 O O . VAL A 1 81 ? -7.543 3.821 1.180 1.00 95.19 81 VAL A O 1
ATOM 596 N N . LYS A 1 82 ? -9.421 3.241 0.074 1.00 95.06 82 LYS A N 1
ATOM 597 C CA . LYS A 1 82 ? -10.328 3.360 1.219 1.00 95.06 82 LYS A CA 1
ATOM 598 C C . LYS A 1 82 ? -10.685 1.970 1.723 1.00 95.06 82 LYS A C 1
ATOM 600 O O . LYS A 1 82 ? -11.096 1.113 0.933 1.00 95.06 82 LYS A O 1
ATOM 605 N N . PHE A 1 83 ? -10.543 1.781 3.024 1.00 95.19 83 PHE A N 1
ATOM 606 C CA . PHE A 1 83 ? -10.867 0.548 3.714 1.00 95.19 83 PHE A CA 1
ATOM 607 C C . PHE A 1 83 ? -12.223 0.669 4.397 1.00 95.19 83 PHE A C 1
ATOM 609 O O . PHE A 1 83 ? -12.620 1.733 4.866 1.00 95.19 83 PHE A O 1
ATOM 616 N N . ASN A 1 84 ? -12.962 -0.433 4.412 1.00 94.00 84 ASN A N 1
ATOM 617 C CA . ASN A 1 84 ? -14.249 -0.539 5.087 1.00 94.00 84 ASN A CA 1
ATOM 618 C C . ASN A 1 84 ? -14.557 -2.011 5.398 1.00 94.00 84 ASN A C 1
ATOM 620 O O . ASN A 1 84 ? -13.756 -2.906 5.120 1.00 94.00 84 ASN A O 1
ATOM 624 N N . ALA A 1 85 ? -15.743 -2.270 5.950 1.00 92.44 85 ALA A N 1
ATOM 625 C CA . ALA A 1 85 ? -16.169 -3.612 6.340 1.00 92.44 85 ALA A CA 1
ATOM 626 C C . ALA A 1 85 ? -16.070 -4.660 5.211 1.00 92.44 85 ALA A C 1
ATOM 628 O O . ALA A 1 85 ? -15.715 -5.806 5.497 1.00 92.44 85 ALA A O 1
ATOM 629 N N . ASP A 1 86 ? -16.322 -4.261 3.961 1.00 91.88 86 ASP A N 1
ATOM 630 C CA . ASP A 1 86 ? -16.304 -5.129 2.776 1.00 91.88 86 ASP A CA 1
ATOM 631 C C . ASP A 1 86 ? -14.934 -5.156 2.074 1.00 91.88 86 ASP A C 1
ATOM 633 O O . ASP A 1 86 ? -14.657 -6.049 1.273 1.00 91.88 86 ASP A O 1
ATOM 637 N N . HIS A 1 87 ? -14.053 -4.200 2.384 1.00 89.81 87 HIS A N 1
ATOM 638 C CA . HIS A 1 87 ? -12.741 -4.041 1.768 1.00 89.81 87 HIS A CA 1
ATOM 639 C C . HIS A 1 87 ? -11.669 -3.764 2.829 1.00 89.81 87 HIS A C 1
ATOM 641 O O . HIS A 1 87 ? -11.318 -2.621 3.112 1.00 89.81 87 HIS A O 1
ATOM 647 N N . LYS A 1 88 ? -11.154 -4.839 3.435 1.00 90.25 88 LYS A N 1
ATOM 648 C CA . LYS A 1 88 ? -10.150 -4.782 4.518 1.00 90.25 88 LYS A CA 1
ATOM 649 C C . LYS A 1 88 ? -8.706 -4.912 4.035 1.00 90.25 88 LYS A C 1
ATOM 651 O O . LYS A 1 88 ? -7.779 -4.743 4.822 1.00 90.25 88 LYS A O 1
ATOM 656 N N . LYS A 1 89 ? -8.525 -5.247 2.756 1.00 94.31 89 LYS A N 1
ATOM 657 C CA . LYS A 1 89 ? -7.232 -5.564 2.159 1.00 94.31 89 LYS A CA 1
ATOM 658 C C . LYS A 1 89 ? -7.081 -4.880 0.808 1.00 94.31 89 LYS A C 1
ATOM 660 O O . LYS A 1 89 ? -7.901 -5.129 -0.065 1.00 94.31 89 LYS A O 1
ATOM 665 N N . GLY A 1 90 ? -6.023 -4.094 0.642 1.00 94.62 90 GLY A N 1
ATOM 666 C CA . GLY A 1 90 ? -5.613 -3.506 -0.633 1.00 94.62 90 GLY A CA 1
ATOM 667 C C . GLY A 1 90 ? -4.420 -4.257 -1.217 1.00 94.62 90 GLY A C 1
ATOM 668 O O . GLY A 1 90 ? -3.593 -4.799 -0.472 1.00 94.62 90 GLY A O 1
ATOM 669 N N . LEU A 1 91 ? -4.320 -4.297 -2.545 1.00 95.25 91 LEU A N 1
ATOM 670 C CA . LEU A 1 91 ? -3.207 -4.943 -3.241 1.00 95.25 91 LEU A CA 1
ATOM 671 C C . LEU A 1 91 ? -2.462 -3.937 -4.116 1.00 95.25 91 LEU A C 1
ATOM 673 O O . LEU A 1 91 ? -3.068 -3.162 -4.858 1.00 95.25 91 LEU A O 1
ATOM 677 N N . ILE A 1 92 ? -1.130 -3.994 -4.057 1.00 95.56 92 ILE A N 1
ATOM 678 C CA . ILE A 1 92 ? -0.254 -3.208 -4.923 1.00 95.56 92 ILE A CA 1
ATOM 679 C C . ILE A 1 92 ? 0.761 -4.133 -5.581 1.00 95.56 92 ILE A C 1
ATOM 681 O O . ILE A 1 92 ? 1.584 -4.744 -4.903 1.00 95.56 92 ILE A O 1
ATOM 685 N N . ASP A 1 93 ? 0.754 -4.188 -6.906 1.00 94.81 93 ASP A N 1
ATOM 686 C CA . ASP A 1 93 ? 1.819 -4.824 -7.677 1.00 94.81 93 ASP A CA 1
ATOM 687 C C . ASP A 1 93 ? 2.800 -3.759 -8.150 1.00 94.81 93 ASP A C 1
ATOM 689 O O . ASP A 1 93 ? 2.446 -2.916 -8.970 1.00 94.81 93 ASP A O 1
ATOM 693 N N . VAL A 1 94 ? 4.027 -3.793 -7.637 1.00 92.75 94 VAL A N 1
ATOM 694 C CA . VAL A 1 94 ? 5.091 -2.830 -7.926 1.00 92.75 94 VAL A CA 1
ATOM 695 C C . VAL A 1 94 ? 6.119 -3.465 -8.858 1.00 92.75 94 VAL A C 1
ATOM 697 O O . VAL A 1 94 ? 6.662 -4.535 -8.589 1.00 92.75 94 VAL A O 1
ATOM 700 N N . VAL A 1 95 ? 6.427 -2.777 -9.950 1.00 90.88 95 VAL A N 1
ATOM 701 C CA . VAL A 1 95 ? 7.454 -3.140 -10.928 1.00 90.88 95 VAL A CA 1
ATOM 702 C C . VAL A 1 95 ? 8.452 -1.982 -11.026 1.00 90.88 95 VAL A C 1
ATOM 704 O O . VAL A 1 95 ? 8.242 -1.033 -11.791 1.00 90.88 95 VAL A O 1
ATOM 707 N N . PRO A 1 96 ? 9.533 -2.007 -10.228 1.00 84.69 96 PRO A N 1
ATOM 708 C CA . PRO A 1 96 ? 10.615 -1.038 -10.349 1.00 84.69 96 PRO A CA 1
ATOM 709 C C . PRO A 1 96 ? 11.388 -1.275 -11.649 1.00 84.69 96 PRO A C 1
ATOM 711 O O . PRO A 1 96 ? 11.779 -2.401 -11.928 1.00 84.69 96 PRO A O 1
ATOM 714 N N . VAL A 1 97 ? 11.712 -0.230 -12.416 1.00 80.12 97 VAL A N 1
ATOM 715 C CA . VAL A 1 97 ? 12.473 -0.361 -13.681 1.00 80.12 97 VAL A CA 1
ATOM 716 C C . VAL A 1 97 ? 13.847 -1.014 -13.468 1.00 80.12 97 VAL A C 1
ATOM 718 O O . VAL A 1 97 ? 14.369 -1.682 -14.357 1.00 80.12 97 VAL A O 1
ATOM 721 N N . ARG A 1 98 ? 14.446 -0.831 -12.284 1.00 77.06 98 ARG A N 1
ATOM 722 C CA . ARG A 1 98 ? 15.756 -1.404 -11.935 1.00 77.06 98 ARG A CA 1
ATOM 723 C C . ARG A 1 98 ? 15.686 -2.861 -11.479 1.00 77.06 98 ARG A C 1
ATOM 725 O O . ARG A 1 98 ? 16.720 -3.523 -11.453 1.00 77.06 98 ARG A O 1
ATOM 732 N N . TRP A 1 99 ? 14.516 -3.346 -11.071 1.00 73.75 99 TRP A N 1
ATOM 733 C CA . TRP A 1 99 ? 14.342 -4.705 -10.564 1.00 73.75 99 TRP A CA 1
ATOM 734 C C . TRP A 1 99 ? 13.694 -5.549 -11.661 1.00 73.75 99 TRP A C 1
ATOM 736 O O . TRP A 1 99 ? 12.720 -5.146 -12.280 1.00 73.75 99 TRP A O 1
ATOM 746 N N . GLN A 1 100 ? 14.222 -6.745 -11.916 1.00 72.31 100 GLN A N 1
ATOM 747 C CA . GLN A 1 100 ? 13.628 -7.657 -12.907 1.00 72.31 100 GLN A CA 1
ATOM 748 C C . GLN A 1 100 ? 12.431 -8.447 -12.352 1.00 72.31 100 GLN A C 1
ATOM 750 O O . GLN A 1 100 ? 11.888 -9.308 -13.039 1.00 72.31 100 GLN A O 1
ATOM 755 N N . ASN A 1 101 ? 12.023 -8.164 -11.113 1.00 82.69 101 ASN A N 1
ATOM 756 C CA . ASN A 1 101 ? 10.984 -8.891 -10.397 1.00 82.69 101 ASN A CA 1
ATOM 757 C C . ASN A 1 101 ? 9.832 -7.955 -10.028 1.00 82.69 101 ASN A C 1
ATOM 759 O O . ASN A 1 101 ? 10.044 -6.792 -9.688 1.00 82.69 101 ASN A O 1
ATOM 763 N N . THR A 1 102 ? 8.614 -8.491 -10.056 1.00 89.56 102 THR A N 1
ATOM 764 C CA . THR A 1 102 ? 7.442 -7.828 -9.478 1.00 89.56 102 THR A CA 1
ATOM 765 C C . THR A 1 102 ? 7.448 -8.026 -7.967 1.00 89.56 102 THR A C 1
ATOM 767 O O . THR A 1 102 ? 7.676 -9.134 -7.484 1.00 89.56 102 THR A O 1
ATOM 770 N N . VAL A 1 103 ? 7.174 -6.962 -7.224 1.00 91.62 103 VAL A N 1
ATOM 771 C CA . VAL A 1 103 ? 6.971 -6.981 -5.775 1.00 91.62 103 VAL A CA 1
ATOM 772 C C . VAL A 1 103 ? 5.482 -6.841 -5.526 1.00 91.62 103 VAL A C 1
ATOM 774 O O . VAL A 1 103 ? 4.857 -5.931 -6.065 1.00 91.62 103 VAL A O 1
ATOM 777 N N . ARG A 1 104 ? 4.903 -7.732 -4.727 1.00 94.00 104 ARG A N 1
ATOM 778 C CA . ARG A 1 104 ? 3.502 -7.630 -4.326 1.00 94.00 104 ARG A CA 1
ATOM 779 C C . ARG A 1 104 ? 3.440 -7.115 -2.903 1.00 94.00 104 ARG A C 1
ATOM 781 O O . ARG A 1 104 ? 3.909 -7.787 -1.991 1.00 94.00 104 ARG A O 1
ATOM 788 N N . CYS A 1 105 ? 2.830 -5.952 -2.736 1.00 94.94 105 CYS A N 1
ATOM 789 C CA . CYS A 1 105 ? 2.471 -5.411 -1.444 1.00 94.94 105 CYS A CA 1
ATOM 790 C C . CYS A 1 105 ? 1.010 -5.706 -1.124 1.00 94.94 105 CYS A C 1
ATOM 792 O O . CYS A 1 105 ? 0.118 -5.590 -1.966 1.00 94.94 105 CYS A O 1
ATOM 794 N N . THR A 1 106 ? 0.781 -6.062 0.126 1.00 96.12 106 THR A N 1
ATOM 795 C CA . THR A 1 106 ? -0.523 -6.193 0.751 1.00 96.12 106 THR A CA 1
ATOM 796 C C . THR A 1 106 ? -0.652 -5.099 1.798 1.00 96.12 106 THR A C 1
ATOM 798 O O . THR A 1 106 ? 0.269 -4.901 2.585 1.00 96.12 106 THR A O 1
ATOM 801 N N . LEU A 1 107 ? -1.802 -4.435 1.822 1.00 97.19 107 LEU A N 1
ATOM 802 C CA . LEU A 1 107 ? -2.199 -3.490 2.856 1.00 97.19 107 LEU A CA 1
ATOM 803 C C . LEU A 1 107 ? -3.365 -4.116 3.605 1.00 97.19 107 LEU A C 1
ATOM 805 O O . LEU A 1 107 ? -4.375 -4.406 2.968 1.00 97.19 107 LEU A O 1
ATOM 809 N N . GLU A 1 108 ? -3.248 -4.333 4.908 1.00 96.94 108 GLU A N 1
ATOM 810 C CA . GLU A 1 108 ? -4.323 -4.884 5.739 1.00 96.94 108 GLU A CA 1
ATOM 811 C C . GLU A 1 108 ? -4.674 -3.889 6.836 1.00 96.94 108 GLU A C 1
ATOM 813 O O . GLU A 1 108 ? -3.808 -3.463 7.598 1.00 96.94 108 GLU A O 1
ATOM 818 N N . MET A 1 109 ? -5.948 -3.513 6.890 1.00 96.00 109 MET A N 1
ATOM 819 C CA . MET A 1 109 ? -6.482 -2.609 7.900 1.00 96.00 109 MET A CA 1
ATOM 820 C C . MET A 1 109 ? -7.194 -3.417 8.982 1.00 96.00 109 MET A C 1
ATOM 822 O O . MET A 1 109 ? -7.967 -4.338 8.686 1.00 96.00 109 MET A O 1
ATOM 826 N N . GLY A 1 110 ? -6.958 -3.048 10.234 1.00 94.38 110 GLY A N 1
ATOM 827 C CA . GLY A 1 110 ? -7.687 -3.569 11.373 1.00 94.38 110 GLY A CA 1
ATOM 828 C C . GLY A 1 110 ? -9.180 -3.205 11.331 1.00 94.38 110 GLY A C 1
ATOM 829 O O . GLY A 1 110 ? -9.657 -2.474 10.457 1.00 94.38 110 GLY A O 1
ATOM 830 N N . PRO A 1 111 ? -9.980 -3.785 12.239 1.00 93.12 111 PRO A N 1
ATO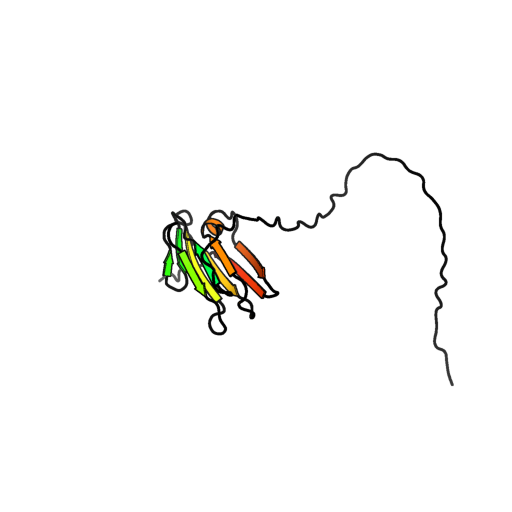M 831 C CA . PRO A 1 111 ? -11.436 -3.690 12.192 1.00 93.12 111 PRO A CA 1
ATOM 832 C C . PRO A 1 111 ? -11.981 -2.296 12.530 1.00 93.12 111 PRO A C 1
ATOM 834 O O . PRO A 1 111 ? -13.180 -2.078 12.352 1.00 93.12 111 PRO A O 1
ATOM 837 N N . GLY A 1 112 ? -11.148 -1.391 13.057 1.00 92.62 112 GLY A N 1
ATOM 838 C CA . GLY A 1 112 ? -11.555 -0.030 13.393 1.00 92.62 112 GLY A CA 1
ATOM 839 C C . GLY A 1 112 ? -11.725 0.864 12.166 1.00 92.62 112 GLY A C 1
ATOM 840 O O . GLY A 1 112 ? -12.565 1.757 12.203 1.00 92.62 112 GLY A O 1
ATOM 841 N N . PHE A 1 113 ? -10.978 0.601 11.088 1.00 91.75 113 PHE A N 1
ATOM 842 C CA . PHE A 1 113 ? -10.863 1.460 9.906 1.00 91.75 113 PHE A CA 1
ATOM 843 C C . PHE A 1 113 ? -10.533 2.912 10.265 1.00 91.75 113 PHE A C 1
ATOM 845 O O . PHE A 1 113 ? -11.093 3.841 9.689 1.00 91.75 113 PHE A O 1
ATOM 852 N N . ASN A 1 114 ? -9.643 3.105 11.240 1.00 91.00 114 ASN A N 1
ATOM 853 C CA . ASN A 1 114 ? -9.361 4.429 11.798 1.00 91.00 114 ASN A CA 1
ATOM 854 C C . ASN A 1 114 ? -7.973 4.964 11.447 1.00 91.00 114 ASN A C 1
ATOM 856 O O . ASN A 1 114 ? -7.722 6.140 11.687 1.00 91.00 114 ASN A O 1
ATOM 860 N N . VAL A 1 115 ? -7.093 4.134 10.881 1.00 92.69 115 VAL A N 1
ATOM 861 C CA . VAL A 1 115 ? -5.736 4.556 10.522 1.00 92.69 115 VAL A CA 1
ATOM 862 C C . VAL A 1 115 ? -5.756 5.333 9.211 1.00 92.69 115 VAL A C 1
ATOM 864 O O . VAL A 1 115 ? -6.332 4.880 8.214 1.00 92.69 115 VAL A O 1
ATOM 867 N N . THR A 1 116 ? -5.074 6.474 9.201 1.00 93.75 116 THR A N 1
ATOM 868 C CA . THR A 1 116 ? -4.804 7.252 7.990 1.00 93.75 116 THR A CA 1
ATOM 869 C C . THR A 1 116 ? -3.305 7.286 7.719 1.00 93.75 116 THR A C 1
ATOM 871 O O . THR A 1 116 ? -2.516 7.656 8.586 1.00 93.75 116 THR A O 1
ATOM 874 N N . TYR A 1 117 ? -2.885 6.912 6.506 1.00 94.31 117 TYR A N 1
ATOM 875 C CA . TYR A 1 117 ? -1.457 6.809 6.194 1.00 94.31 117 TYR A CA 1
ATOM 876 C C . TYR A 1 117 ? -1.091 7.239 4.770 1.00 94.31 117 TYR A C 1
ATOM 878 O O . TYR A 1 117 ? -1.811 6.962 3.810 1.00 94.31 117 TYR A O 1
ATOM 886 N N . SER A 1 118 ? 0.077 7.869 4.632 1.00 94.50 118 SER A N 1
ATOM 887 C CA . SER A 1 118 ? 0.681 8.241 3.350 1.00 94.50 118 SER A CA 1
ATOM 888 C C . SER A 1 118 ? 1.853 7.308 3.051 1.00 94.50 118 SER A C 1
ATOM 890 O O . SER A 1 118 ? 2.878 7.373 3.724 1.00 94.50 118 SER A O 1
ATOM 892 N N . PHE A 1 119 ? 1.715 6.464 2.029 1.00 94.50 119 PHE A N 1
ATOM 893 C CA . PHE A 1 119 ? 2.712 5.465 1.638 1.00 94.50 119 PHE A CA 1
ATOM 894 C C . PHE A 1 119 ? 3.401 5.856 0.327 1.00 94.50 119 PHE A C 1
ATOM 896 O O . PHE A 1 119 ? 2.739 6.092 -0.689 1.00 94.50 119 PHE A O 1
ATOM 903 N N . ARG A 1 120 ? 4.736 5.927 0.312 1.00 93.69 120 ARG A N 1
ATOM 904 C CA . ARG A 1 120 ? 5.499 6.278 -0.895 1.00 93.69 120 ARG A CA 1
ATOM 905 C C . ARG A 1 120 ? 6.110 5.031 -1.512 1.00 93.69 120 ARG A C 1
ATOM 907 O O . ARG A 1 120 ? 6.850 4.309 -0.858 1.00 93.69 120 ARG A O 1
ATOM 914 N N . LEU A 1 121 ? 5.911 4.829 -2.816 1.00 93.56 121 LEU A N 1
ATOM 915 C CA . LEU A 1 121 ? 6.513 3.680 -3.507 1.00 93.56 121 LEU A CA 1
ATOM 916 C C . LEU A 1 121 ? 8.051 3.684 -3.485 1.00 93.56 121 LEU A C 1
ATOM 918 O O . LEU A 1 121 ? 8.662 2.625 -3.635 1.00 93.56 121 LEU A O 1
ATOM 922 N N . THR A 1 122 ? 8.679 4.845 -3.267 1.00 91.25 122 THR A N 1
ATOM 923 C CA . THR A 1 122 ? 10.133 4.944 -3.082 1.00 91.25 122 THR A CA 1
ATOM 924 C C . THR A 1 122 ? 10.621 4.141 -1.880 1.00 91.25 122 THR A C 1
ATOM 926 O O . THR A 1 122 ? 11.707 3.573 -1.955 1.00 91.25 122 THR A O 1
ATOM 929 N N . GLU A 1 123 ? 9.806 4.012 -0.826 1.00 90.44 123 GLU A N 1
ATOM 930 C CA . GLU A 1 123 ? 10.138 3.232 0.374 1.00 90.44 123 GLU A CA 1
ATOM 931 C C . GLU A 1 123 ? 10.441 1.770 0.041 1.00 90.44 123 GLU A C 1
ATOM 933 O O . GLU A 1 123 ? 11.286 1.162 0.686 1.00 90.44 123 GLU A O 1
ATOM 938 N N . ILE A 1 124 ? 9.802 1.218 -0.996 1.00 87.94 124 ILE A N 1
ATOM 939 C CA . ILE A 1 124 ? 10.056 -0.152 -1.452 1.00 87.94 124 ILE A CA 1
ATOM 940 C C . ILE A 1 124 ? 11.333 -0.224 -2.274 1.00 87.94 124 ILE A C 1
ATOM 942 O O . ILE A 1 124 ? 12.148 -1.117 -2.073 1.00 87.94 124 ILE A O 1
ATOM 946 N N . THR A 1 125 ? 11.531 0.717 -3.197 1.00 82.56 125 THR A N 1
ATOM 947 C CA . THR A 1 125 ? 12.694 0.687 -4.094 1.00 82.56 125 THR A CA 1
ATOM 948 C C . THR A 1 125 ? 14.010 1.047 -3.420 1.00 82.56 125 THR A C 1
ATOM 950 O O . THR A 1 125 ? 15.069 0.662 -3.914 1.00 82.56 125 THR A O 1
ATOM 953 N N . GLU A 1 126 ? 13.951 1.810 -2.330 1.00 84.25 126 GLU A N 1
ATOM 954 C CA . GLU A 1 126 ? 15.112 2.200 -1.529 1.00 84.25 126 GLU A CA 1
ATOM 955 C C . GLU A 1 126 ? 15.390 1.206 -0.395 1.00 84.25 126 GLU A C 1
ATOM 957 O O . GLU A 1 126 ? 16.457 1.271 0.216 1.00 84.25 126 GLU A O 1
ATOM 962 N N . ASN A 1 127 ? 14.483 0.254 -0.132 1.00 78.06 127 ASN A N 1
ATOM 963 C CA . ASN A 1 127 ? 14.723 -0.762 0.882 1.00 78.06 127 ASN A CA 1
ATOM 964 C C . ASN A 1 127 ? 15.720 -1.823 0.375 1.00 78.06 127 ASN A C 1
ATOM 966 O O . ASN A 1 127 ? 15.483 -2.445 -0.666 1.00 78.06 127 ASN A O 1
ATOM 970 N N . PRO A 1 128 ? 16.824 -2.076 1.103 1.00 60.47 128 PRO A N 1
ATOM 971 C CA . PRO A 1 128 ? 17.829 -3.054 0.696 1.00 60.47 128 PRO A CA 1
ATOM 972 C C . PRO A 1 128 ? 17.380 -4.518 0.854 1.00 60.47 128 PRO A C 1
ATOM 974 O O . PRO A 1 128 ? 18.086 -5.411 0.385 1.00 60.47 128 PRO A O 1
ATOM 977 N N . SER A 1 129 ? 16.241 -4.789 1.502 1.00 76.00 129 SER A N 1
ATOM 978 C CA . SER A 1 129 ? 15.769 -6.142 1.807 1.00 76.00 129 SER A CA 1
ATOM 979 C C . SER A 1 129 ? 14.266 -6.308 1.586 1.00 76.00 129 SER A C 1
ATOM 981 O O . SER A 1 129 ? 13.463 -5.516 2.068 1.00 76.00 129 SER A O 1
ATOM 983 N N . LEU A 1 130 ? 13.892 -7.391 0.903 1.00 82.25 130 LEU A N 1
ATOM 984 C CA . LEU A 1 130 ? 12.537 -7.941 0.932 1.00 82.25 130 LEU A CA 1
ATOM 985 C C . LEU A 1 130 ? 12.535 -9.208 1.813 1.00 82.25 130 LEU A C 1
ATOM 987 O O . LEU A 1 130 ? 13.512 -9.963 1.728 1.00 82.25 130 LEU A O 1
ATOM 991 N N . PRO A 1 131 ? 11.484 -9.483 2.613 1.00 89.69 131 PRO A N 1
ATOM 992 C CA . PRO A 1 131 ? 10.250 -8.702 2.785 1.00 89.69 131 PRO A CA 1
ATOM 993 C C . PRO A 1 131 ? 10.469 -7.295 3.347 1.00 89.69 131 PRO A C 1
ATOM 995 O O . PRO A 1 131 ? 11.308 -7.094 4.222 1.00 89.69 131 PRO A O 1
ATOM 998 N N . TYR A 1 132 ? 9.674 -6.337 2.870 1.00 90.38 132 TYR A N 1
ATOM 999 C CA . TYR A 1 132 ? 9.464 -5.056 3.548 1.00 90.38 132 TYR A CA 1
ATOM 1000 C C . TYR A 1 132 ? 8.176 -5.147 4.360 1.00 90.38 132 TYR A C 1
ATOM 1002 O O . TYR A 1 132 ? 7.136 -5.510 3.811 1.00 90.38 132 TYR A O 1
ATOM 1010 N N . THR A 1 133 ? 8.239 -4.766 5.633 1.00 92.62 133 THR A N 1
ATOM 1011 C CA . THR A 1 133 ? 7.067 -4.699 6.507 1.00 92.62 133 THR A CA 1
ATOM 1012 C C . THR A 1 133 ? 7.013 -3.344 7.196 1.00 92.62 133 THR A C 1
ATOM 1014 O O . THR A 1 133 ? 8.022 -2.860 7.712 1.00 92.62 133 THR A O 1
ATOM 1017 N N . LYS A 1 134 ? 5.823 -2.747 7.231 1.00 93.56 134 LYS A N 1
ATOM 1018 C CA . LYS A 1 134 ? 5.522 -1.518 7.959 1.00 93.56 134 LYS A CA 1
ATOM 1019 C C . LYS A 1 134 ? 4.209 -1.677 8.708 1.00 93.56 134 LYS A C 1
ATOM 1021 O O . LYS A 1 134 ? 3.189 -1.980 8.100 1.00 93.56 134 LYS A O 1
ATOM 1026 N N . GLU A 1 135 ? 4.239 -1.418 10.007 1.00 95.56 135 GLU A N 1
ATOM 1027 C CA . GLU A 1 135 ? 3.045 -1.342 10.846 1.00 95.56 135 GLU A CA 1
ATOM 1028 C C . GLU A 1 135 ? 2.838 0.099 11.315 1.00 95.56 135 GLU A C 1
ATOM 1030 O O . GLU A 1 135 ? 3.798 0.827 11.597 1.00 95.56 135 GLU A O 1
ATOM 1035 N N . VAL A 1 136 ? 1.579 0.525 11.332 1.00 94.81 136 VAL A N 1
ATOM 1036 C CA . VAL A 1 136 ? 1.144 1.848 11.781 1.00 94.81 136 VAL A CA 1
ATOM 1037 C C . VAL A 1 136 ? -0.060 1.650 12.685 1.00 94.81 136 VAL A C 1
ATOM 1039 O O . VAL A 1 136 ? -1.040 1.037 12.271 1.00 94.81 136 VAL A O 1
ATOM 1042 N N . GLU A 1 137 ? 0.012 2.167 13.905 1.00 93.06 137 GLU A N 1
ATOM 1043 C CA . GLU A 1 137 ? -1.061 2.057 14.890 1.00 93.06 137 GLU A CA 1
ATOM 1044 C C . GLU A 1 137 ? -1.668 3.428 15.178 1.00 93.06 137 GLU A C 1
ATOM 1046 O O . GLU A 1 137 ? -0.950 4.405 15.400 1.00 93.06 137 GLU A O 1
ATOM 1051 N N . GLU A 1 138 ? -2.996 3.500 15.205 1.00 89.75 138 GLU A N 1
ATOM 1052 C CA . GLU A 1 138 ? -3.732 4.719 15.524 1.00 89.75 138 GLU A CA 1
ATOM 1053 C C . GLU A 1 138 ? -5.042 4.370 16.235 1.00 89.75 138 GLU A C 1
ATOM 1055 O O . GLU A 1 138 ? -5.823 3.545 15.766 1.00 89.75 138 GLU A O 1
ATOM 1060 N N . ASN A 1 139 ? -5.296 4.988 17.395 1.00 86.44 139 ASN A N 1
ATOM 1061 C CA . ASN A 1 139 ? -6.516 4.781 18.190 1.00 86.44 139 ASN A CA 1
ATOM 1062 C C . ASN A 1 139 ? -6.842 3.299 18.500 1.00 86.44 139 ASN A C 1
ATOM 1064 O O . ASN A 1 139 ? -8.010 2.926 18.612 1.00 86.44 139 ASN A O 1
ATOM 1068 N N . GLY A 1 140 ? -5.814 2.457 18.659 1.00 87.62 140 GLY A N 1
ATOM 1069 C CA . GLY A 1 140 ? -5.965 1.020 18.929 1.00 87.62 140 GLY A CA 1
ATOM 1070 C C . GLY A 1 140 ? -6.318 0.172 17.703 1.00 87.62 140 GLY A C 1
ATOM 1071 O O . GLY A 1 140 ? -6.661 -0.998 17.860 1.00 87.62 140 GLY A O 1
ATOM 1072 N N . ASP A 1 141 ? -6.250 0.753 16.506 1.00 92.12 141 ASP A N 1
ATOM 1073 C CA . ASP A 1 141 ? -6.367 0.069 15.222 1.00 92.12 141 ASP A CA 1
ATOM 1074 C C . ASP A 1 141 ? -5.003 0.031 14.519 1.00 92.12 141 ASP A C 1
ATOM 1076 O O . ASP A 1 141 ? -4.131 0.855 14.808 1.00 92.12 141 ASP A O 1
ATOM 1080 N N . THR A 1 142 ? -4.812 -0.914 13.597 1.00 95.19 142 THR A N 1
ATOM 1081 C CA . THR A 1 142 ? -3.511 -1.150 12.949 1.00 95.19 142 THR A CA 1
ATOM 1082 C C . THR A 1 142 ? -3.656 -1.219 11.436 1.00 95.19 142 THR A C 1
ATOM 1084 O O . THR A 1 142 ? -4.540 -1.896 10.918 1.00 95.19 142 THR A O 1
ATOM 1087 N N . LEU A 1 143 ? -2.740 -0.573 10.720 1.00 96.25 143 LEU A N 1
ATOM 1088 C CA . LEU A 1 143 ? -2.466 -0.808 9.309 1.00 96.25 143 LEU A CA 1
ATOM 1089 C C . LEU A 1 143 ? -1.154 -1.589 9.195 1.00 96.25 143 LEU A C 1
ATOM 1091 O O . LEU A 1 143 ? -0.121 -1.133 9.684 1.00 96.25 143 LEU A O 1
ATOM 1095 N N . SER A 1 144 ? -1.184 -2.724 8.501 1.00 97.12 144 SER A N 1
ATOM 1096 C CA . SER A 1 144 ? 0.010 -3.489 8.137 1.00 97.12 144 SER A CA 1
ATOM 1097 C C . SER A 1 144 ? 0.242 -3.420 6.630 1.00 97.12 144 SER A C 1
ATOM 1099 O O . SER A 1 144 ? -0.667 -3.671 5.838 1.00 97.12 144 SER A O 1
ATOM 1101 N N . ILE A 1 145 ? 1.460 -3.077 6.221 1.00 96.44 145 ILE A N 1
ATOM 1102 C CA . ILE A 1 145 ? 1.918 -3.091 4.832 1.00 96.44 145 ILE A CA 1
ATOM 1103 C C . ILE A 1 145 ? 3.038 -4.117 4.743 1.00 96.44 145 ILE A C 1
ATOM 1105 O O . ILE A 1 145 ? 4.085 -3.941 5.357 1.00 96.44 145 ILE A O 1
ATOM 1109 N N . THR A 1 146 ? 2.833 -5.178 3.970 1.00 95.00 146 THR A N 1
ATOM 1110 C CA . THR A 1 146 ? 3.842 -6.223 3.747 1.00 95.00 146 THR A CA 1
ATOM 1111 C C . THR A 1 146 ? 4.093 -6.376 2.258 1.00 95.00 146 THR A C 1
ATOM 1113 O O . THR A 1 146 ? 3.144 -6.557 1.498 1.00 95.00 146 THR A O 1
ATOM 1116 N N . CYS A 1 147 ? 5.350 -6.303 1.835 1.00 93.81 147 CYS A N 1
ATOM 1117 C CA . CYS A 1 147 ? 5.775 -6.389 0.445 1.00 93.81 147 CYS A CA 1
ATOM 1118 C C . CYS A 1 147 ? 6.802 -7.498 0.252 1.00 93.81 147 CYS A C 1
ATOM 1120 O O . CYS A 1 147 ? 7.870 -7.472 0.862 1.00 93.81 147 CYS A O 1
ATOM 1122 N N . ASP A 1 148 ? 6.5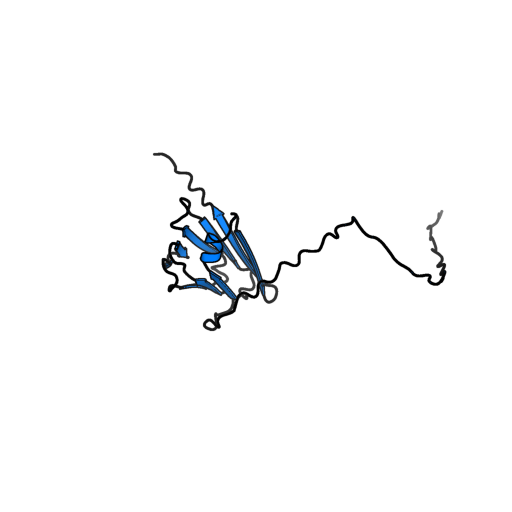14 -8.405 -0.676 1.00 92.50 148 ASP A N 1
ATOM 1123 C CA . ASP A 1 148 ? 7.334 -9.576 -0.975 1.00 92.50 148 ASP A CA 1
ATOM 1124 C C . ASP A 1 148 ? 7.625 -9.703 -2.467 1.00 92.50 148 ASP A C 1
ATOM 1126 O O . ASP A 1 148 ? 6.876 -9.208 -3.317 1.00 92.50 148 ASP A O 1
ATOM 1130 N N . LEU A 1 149 ? 8.697 -10.425 -2.809 1.00 88.19 149 LEU A N 1
ATOM 1131 C CA . LEU A 1 149 ? 8.920 -10.840 -4.192 1.00 88.19 149 LEU A CA 1
ATOM 1132 C C . LEU A 1 149 ? 7.739 -11.694 -4.656 1.00 88.19 149 LEU A C 1
ATOM 1134 O O . LEU A 1 149 ? 7.455 -12.760 -4.107 1.00 88.19 149 LEU A O 1
ATOM 1138 N N . SER A 1 150 ? 7.073 -11.246 -5.715 1.00 77.31 150 SER A N 1
ATOM 1139 C CA . SER A 1 150 ? 6.062 -12.048 -6.380 1.00 77.31 150 SER A CA 1
ATOM 1140 C C . SER A 1 150 ? 6.777 -13.150 -7.152 1.00 77.31 150 SER A C 1
ATOM 1142 O O . SER A 1 150 ? 7.308 -12.929 -8.243 1.00 77.31 150 SER A O 1
ATOM 1144 N N . VAL A 1 151 ? 6.819 -14.357 -6.585 1.00 61.59 151 VAL A N 1
ATOM 1145 C CA . VAL A 1 151 ? 7.237 -15.546 -7.328 1.00 61.59 151 VAL A CA 1
ATOM 1146 C C . VAL A 1 151 ? 6.111 -15.885 -8.302 1.00 61.59 151 VAL A C 1
ATOM 1148 O O . VAL A 1 151 ? 5.272 -16.747 -8.045 1.00 61.59 151 VAL A O 1
ATOM 1151 N N . TYR A 1 152 ? 6.075 -15.205 -9.448 1.00 53.06 152 TYR A N 1
ATOM 1152 C CA . TYR A 1 152 ? 5.409 -15.763 -10.615 1.00 53.06 152 TYR A CA 1
ATOM 1153 C C . TYR A 1 152 ? 6.218 -16.994 -11.019 1.00 53.06 152 TYR A C 1
ATOM 1155 O O . TYR A 1 152 ? 7.179 -16.906 -11.782 1.00 53.06 152 TYR A O 1
ATOM 1163 N N . MET A 1 153 ? 5.848 -18.161 -10.486 1.00 40.81 153 MET A N 1
ATOM 1164 C CA . MET A 1 153 ? 6.231 -19.419 -11.108 1.00 40.81 153 MET A CA 1
ATOM 1165 C C . MET A 1 153 ? 5.657 -19.385 -12.520 1.00 40.81 153 MET A C 1
ATOM 1167 O O . MET A 1 153 ? 4.457 -19.567 -12.729 1.00 40.81 153 MET A O 1
ATOM 1171 N N . LYS A 1 154 ? 6.521 -19.088 -13.490 1.00 37.94 154 LYS A N 1
ATOM 1172 C CA . LYS A 1 154 ? 6.255 -19.302 -14.904 1.00 37.94 154 LYS A CA 1
ATOM 1173 C C . LYS A 1 154 ? 5.845 -20.774 -15.021 1.00 37.94 154 LYS A C 1
ATOM 1175 O O . LYS A 1 154 ? 6.686 -21.652 -14.863 1.00 37.94 154 LYS A O 1
ATOM 1180 N N . ARG A 1 155 ? 4.557 -21.065 -15.231 1.00 44.47 155 ARG A N 1
ATOM 1181 C CA . ARG A 1 155 ? 4.194 -22.352 -15.830 1.00 44.47 155 ARG A CA 1
ATOM 1182 C C . ARG A 1 155 ? 4.771 -22.288 -17.236 1.00 44.47 155 ARG A C 1
ATOM 1184 O O . ARG A 1 155 ? 4.308 -21.485 -18.045 1.00 44.47 155 ARG A O 1
ATOM 1191 N N . GLU A 1 156 ? 5.858 -23.017 -17.458 1.00 44.75 156 GLU A N 1
ATOM 1192 C CA . GLU A 1 156 ? 6.351 -23.262 -18.807 1.00 44.75 156 GLU A CA 1
ATOM 1193 C C . GLU A 1 156 ? 5.223 -23.899 -19.641 1.00 44.75 156 GLU A C 1
ATOM 1195 O O . GLU A 1 156 ? 4.402 -24.631 -19.075 1.00 44.75 156 GLU A O 1
ATOM 1200 N N . PRO A 1 157 ? 5.119 -23.535 -20.932 1.00 53.97 157 PRO A N 1
ATOM 1201 C CA . PRO A 1 157 ? 4.076 -24.027 -21.829 1.00 53.97 157 PRO A CA 1
ATOM 1202 C C . PRO A 1 157 ? 4.144 -25.539 -22.065 1.00 53.97 157 PRO A C 1
ATOM 1204 O O . PRO A 1 157 ? 5.265 -26.097 -22.059 1.00 53.97 157 PRO A O 1
#

Sequence (157 aa):
MFVKVFVCLLATLSTTSLATSIDTSTPDSIDIAHTEVDSVQHSVRADQELDPGSVQIYGADGVTANVDGYTLNSSSMTKVVKFNADHKKGLIDVVPVRWQNTVRCTLEMGPGFNVTYSFRLTEITENPSLPYTKEVEENGDTLSITCDLSVYMKREP

Foldseek 3Di:
DDDDDDDDDDDDDDDDDDDDDDDDDDDDDPPPPPPPPPPPPDDPPPDDPDDQLKEKEAADAQKWKQKVNDIGHHRPDIDMDHDDPVRQKIWMWMDRNPDPFIKIKIKGKFHVSGDYYYHYPVVVVVDPDPFDWDWDDDPNIIIIITIHTPPPPPPDD

Radius of gyration: 26.82 Å; chains: 1; bounding box: 53×56×84 Å

Organism: NCBI:txid1296096

Secondary structure (DSSP, 8-state):
-----------------------------------------------S-PPSSEEEEEP-TTEEEEETTEEE-STT-EEEEEPBTTB-EEEEEEEETT-SS-EEEEEEE-TT----EEEETHHHHS-SSSSEEEEEEETTEEEEEEEEE--------

pLDDT: mean 74.94, std 22.97, range [32.44, 97.19]